Protein AF-A0A1M5TZL7-F1 (afdb_monomer_lite)

pLDDT: mean 79.91, std 14.51, range [43.91, 93.94]

Organism: NCBI:txid1121409

Secondary structure (DSSP, 8-state):
-HHHHHHHHHHHHHHHHHHHHHHHHHHHHHTT---HHHHHHHHHHHHHHHHHHHHHHHHHHHHHHHS--GGGTHHHHHHHHHHHHHHHHHHHHHHHHHHHHHHHHHHHHHHHHHHHHHHHHHHTT-------------

Radius of gyration: 30.01 Å; chains: 1; bounding box: 71×21×102 Å

Structure (mmCIF, N/CA/C/O backbone):
data_AF-A0A1M5TZL7-F1
#
_entry.id   AF-A0A1M5TZL7-F1
#
loop_
_atom_site.group_PDB
_atom_site.id
_atom_site.type_symbol
_atom_site.label_atom_id
_atom_site.label_alt_id
_atom_site.label_comp_id
_atom_site.label_asym_id
_atom_site.label_entity_id
_atom_site.label_seq_id
_atom_site.pdbx_PDB_ins_code
_atom_site.Cartn_x
_atom_site.Cartn_y
_atom_site.Cartn_z
_atom_site.occupancy
_atom_site.B_iso_or_equiv
_atom_site.auth_seq_id
_atom_site.auth_comp_id
_atom_site.auth_asym_id
_atom_site.auth_atom_id
_atom_site.pdbx_PDB_model_num
ATOM 1 N N . MET A 1 1 ? -16.940 1.465 25.942 1.00 58.88 1 MET A N 1
ATOM 2 C CA . MET A 1 1 ? -16.506 0.148 25.428 1.00 58.88 1 MET A CA 1
ATOM 3 C C . MET A 1 1 ? -16.854 0.030 23.947 1.00 58.88 1 MET A C 1
ATOM 5 O O . MET A 1 1 ? -15.975 -0.301 23.166 1.00 58.88 1 MET A O 1
ATOM 9 N N . GLU A 1 2 ? -18.075 0.409 23.554 1.00 67.38 2 GLU A N 1
ATOM 10 C CA . GLU A 1 2 ? -18.527 0.488 22.151 1.00 67.38 2 GLU A CA 1
ATOM 11 C C . GLU A 1 2 ? -17.677 1.448 21.289 1.00 67.38 2 GLU A C 1
ATOM 13 O O . GLU A 1 2 ? -17.259 1.066 20.200 1.00 67.38 2 GLU A O 1
ATOM 18 N N . ASP A 1 3 ? -17.281 2.610 21.832 1.00 75.06 3 ASP A N 1
ATOM 19 C CA . ASP A 1 3 ? -16.399 3.571 21.140 1.00 75.06 3 ASP A CA 1
ATOM 20 C C . ASP A 1 3 ? -15.040 2.973 20.726 1.00 75.06 3 ASP A C 1
ATOM 22 O O . ASP A 1 3 ? -14.584 3.174 19.605 1.00 75.06 3 ASP A O 1
ATOM 26 N N . CYS A 1 4 ? -14.378 2.222 21.618 1.00 78.50 4 CYS A N 1
ATOM 27 C CA . CYS A 1 4 ? -13.065 1.634 21.328 1.00 78.50 4 CYS A CA 1
ATOM 28 C C . CYS A 1 4 ? -13.173 0.551 20.256 1.00 78.50 4 CYS A C 1
ATOM 30 O O . CYS A 1 4 ? -12.338 0.484 19.360 1.00 78.50 4 CYS A O 1
ATOM 32 N N . LYS A 1 5 ? -14.215 -0.282 20.341 1.00 82.69 5 LYS A N 1
ATOM 33 C CA . LYS A 1 5 ? -14.478 -1.332 19.358 1.00 82.69 5 LYS A CA 1
ATOM 34 C C . LYS A 1 5 ? -14.703 -0.733 17.969 1.00 82.69 5 LYS A C 1
ATOM 36 O O . LYS A 1 5 ? -14.053 -1.163 17.023 1.00 82.69 5 LYS A O 1
ATOM 41 N N . HIS A 1 6 ? -15.532 0.306 17.882 1.00 85.56 6 HIS A N 1
ATOM 42 C CA . HIS A 1 6 ? -15.801 1.007 16.630 1.00 85.56 6 HIS A CA 1
ATOM 43 C C . HIS A 1 6 ? -14.530 1.609 16.005 1.00 85.56 6 HIS A C 1
ATOM 45 O O . HIS A 1 6 ? -14.330 1.520 14.797 1.00 85.56 6 HIS A O 1
ATOM 51 N N . LEU A 1 7 ? -13.628 2.170 16.819 1.00 86.19 7 LEU A N 1
ATOM 52 C CA . LEU A 1 7 ? -12.353 2.708 16.329 1.00 86.19 7 LEU A CA 1
ATOM 53 C C . LEU A 1 7 ? -11.404 1.619 15.810 1.00 86.19 7 LEU A C 1
ATOM 55 O O . LEU A 1 7 ? -10.739 1.827 14.795 1.00 86.19 7 LEU A O 1
ATOM 59 N N . VAL A 1 8 ? -11.348 0.453 16.466 1.00 85.69 8 VAL A N 1
ATOM 60 C CA . VAL A 1 8 ? -10.557 -0.678 15.952 1.00 85.69 8 VAL A CA 1
ATOM 61 C C . VAL A 1 8 ? -11.153 -1.200 14.644 1.00 85.69 8 VAL A C 1
ATOM 63 O O . VAL A 1 8 ? -10.407 -1.454 13.703 1.00 85.69 8 VAL A O 1
ATOM 66 N N . GLU A 1 9 ? -12.478 -1.313 14.548 1.00 88.44 9 GLU A N 1
ATOM 67 C CA . GLU A 1 9 ? -13.166 -1.711 13.313 1.00 88.44 9 GLU A CA 1
ATOM 68 C C . GLU A 1 9 ? -12.888 -0.727 12.166 1.00 88.44 9 GLU A C 1
ATOM 70 O O . GLU A 1 9 ? -12.517 -1.161 11.078 1.00 88.44 9 GLU A O 1
ATOM 75 N N . LYS A 1 10 ? -12.942 0.586 12.427 1.00 89.50 10 LYS A N 1
ATOM 76 C CA . LYS A 1 10 ? -12.566 1.632 11.461 1.00 89.50 10 LYS A CA 1
ATOM 77 C C . LYS A 1 10 ? -11.115 1.481 10.989 1.00 89.50 10 LYS A C 1
ATOM 79 O O . LYS A 1 10 ? -10.854 1.520 9.791 1.00 89.50 10 LYS A O 1
ATOM 84 N N . SER A 1 11 ? -10.170 1.265 11.909 1.00 89.12 11 SER A N 1
ATOM 85 C CA . SER A 1 11 ? -8.759 1.023 11.562 1.00 89.12 11 SER A CA 1
ATOM 86 C C . SER A 1 11 ? -8.609 -0.232 10.685 1.00 89.12 11 SER A C 1
ATOM 88 O O . SER A 1 11 ? -7.954 -0.185 9.644 1.00 89.12 11 SER A O 1
ATOM 90 N N . ILE A 1 12 ? -9.290 -1.332 11.030 1.00 90.88 12 ILE A N 1
ATOM 91 C CA . ILE A 1 12 ? -9.319 -2.568 10.229 1.00 90.88 12 ILE A CA 1
ATOM 92 C C . ILE A 1 12 ? -9.862 -2.313 8.818 1.00 90.88 12 ILE A C 1
ATOM 94 O O . ILE A 1 12 ? -9.312 -2.836 7.851 1.00 90.88 12 ILE A O 1
ATOM 98 N N . GLU A 1 13 ? -10.929 -1.529 8.668 1.00 92.50 13 GLU A N 1
ATOM 99 C CA . GLU A 1 13 ? -11.484 -1.186 7.354 1.00 92.50 13 GLU A CA 1
ATOM 100 C C . GLU A 1 13 ? -10.488 -0.406 6.491 1.00 92.50 13 GLU A C 1
ATOM 102 O O . GLU A 1 13 ? -10.314 -0.738 5.315 1.00 92.50 13 GLU A O 1
ATOM 107 N N . CYS A 1 14 ? -9.768 0.557 7.076 1.00 91.44 14 CYS A N 1
ATOM 108 C CA . CYS A 1 14 ? -8.704 1.279 6.380 1.00 91.44 14 CYS A CA 1
ATOM 109 C C . CYS A 1 14 ? -7.580 0.329 5.922 1.00 91.44 14 CYS A C 1
ATOM 111 O O . CYS A 1 14 ? -7.151 0.387 4.767 1.00 91.44 14 CYS A O 1
ATOM 113 N N . TYR A 1 15 ? -7.154 -0.606 6.780 1.00 92.44 15 TYR A N 1
ATOM 114 C CA . TYR A 1 15 ? -6.155 -1.616 6.414 1.00 92.44 15 TYR A CA 1
ATOM 115 C C . TYR A 1 15 ? -6.640 -2.568 5.315 1.00 92.44 15 TYR A C 1
ATOM 117 O O . TYR A 1 15 ? -5.883 -2.855 4.387 1.00 92.44 15 TYR A O 1
ATOM 125 N N . LYS A 1 16 ? -7.903 -3.013 5.353 1.00 93.12 16 LYS A N 1
ATOM 126 C CA . LYS A 1 16 ? -8.504 -3.824 4.278 1.00 93.12 16 LYS A CA 1
ATOM 127 C C . LYS A 1 16 ? -8.500 -3.085 2.943 1.00 93.12 16 LYS A C 1
ATOM 129 O O . LYS A 1 16 ? -8.149 -3.677 1.925 1.00 93.12 16 LYS A O 1
ATOM 134 N N . ALA A 1 17 ? -8.874 -1.806 2.942 1.00 93.81 17 ALA A N 1
ATOM 135 C CA . ALA A 1 17 ? -8.885 -0.987 1.734 1.00 93.81 17 ALA A CA 1
ATOM 136 C C . ALA A 1 17 ? -7.474 -0.824 1.147 1.00 93.81 17 ALA A C 1
ATOM 138 O O . ALA A 1 17 ? -7.289 -0.955 -0.064 1.00 93.81 17 ALA A O 1
ATOM 139 N N . MET A 1 18 ? -6.469 -0.597 2.000 1.00 93.94 18 MET A N 1
ATOM 140 C CA . MET A 1 18 ? -5.071 -0.526 1.572 1.00 93.94 18 MET A CA 1
ATOM 141 C C . MET A 1 18 ? -4.566 -1.861 1.026 1.00 93.94 18 MET A C 1
ATOM 143 O O . MET A 1 18 ? -3.905 -1.871 -0.009 1.00 93.94 18 MET A O 1
ATOM 147 N N . LEU A 1 19 ? -4.899 -2.978 1.678 1.00 93.25 19 LEU A N 1
ATOM 148 C CA . LEU A 1 19 ? -4.479 -4.311 1.247 1.00 93.25 19 LEU A CA 1
ATOM 149 C C . LEU A 1 19 ? -5.053 -4.657 -0.130 1.00 93.25 19 LEU A C 1
ATOM 151 O O . LEU A 1 19 ? -4.310 -5.089 -1.010 1.00 93.25 19 LEU A O 1
ATOM 155 N N . LEU A 1 20 ? -6.350 -4.410 -0.334 1.00 93.81 20 LEU A N 1
ATOM 156 C CA . LEU A 1 20 ? -7.010 -4.639 -1.618 1.00 93.81 20 LEU A CA 1
ATOM 157 C C . LEU A 1 20 ? -6.340 -3.826 -2.734 1.00 93.81 20 LEU A C 1
ATOM 159 O O . LEU A 1 20 ? -5.967 -4.374 -3.769 1.00 93.81 20 LEU A O 1
ATOM 163 N N . HIS A 1 21 ? -6.106 -2.533 -2.497 1.00 93.00 21 HIS A N 1
ATOM 164 C CA . HIS A 1 21 ? -5.468 -1.668 -3.491 1.00 93.00 21 HIS A CA 1
ATOM 165 C C . HIS A 1 21 ? -3.997 -2.047 -3.743 1.00 93.00 21 HIS A C 1
ATOM 167 O O . HIS A 1 21 ? -3.523 -1.978 -4.876 1.00 93.00 21 HIS A O 1
ATOM 173 N N . ALA A 1 22 ? -3.263 -2.488 -2.715 1.00 90.62 22 ALA A N 1
ATOM 174 C CA . ALA A 1 22 ? -1.895 -2.991 -2.861 1.00 90.62 22 ALA A CA 1
ATOM 175 C C . ALA A 1 22 ? -1.844 -4.285 -3.694 1.00 90.62 22 ALA A C 1
ATOM 177 O O . ALA A 1 22 ? -0.946 -4.452 -4.522 1.00 90.62 22 ALA A O 1
ATOM 178 N N . GLN A 1 23 ? -2.824 -5.178 -3.529 1.00 90.38 23 GLN A N 1
ATOM 179 C CA . GLN A 1 23 ? -2.972 -6.382 -4.349 1.00 90.38 23 GLN A CA 1
ATOM 180 C C . GLN A 1 23 ? -3.250 -6.036 -5.814 1.00 90.38 23 GLN A C 1
ATOM 182 O O . GLN A 1 23 ? -2.548 -6.531 -6.697 1.00 90.38 23 GLN A O 1
ATOM 187 N N . GLU A 1 24 ? -4.211 -5.148 -6.073 1.00 89.44 24 GLU A N 1
ATOM 188 C CA . GLU A 1 24 ? -4.533 -4.670 -7.424 1.00 89.44 24 GLU A CA 1
ATOM 189 C C . GLU A 1 24 ? -3.320 -4.027 -8.101 1.00 89.44 24 GLU A C 1
ATOM 191 O O . GLU A 1 24 ? -2.992 -4.346 -9.246 1.00 89.44 24 GLU A O 1
ATOM 196 N N . PHE A 1 25 ? -2.595 -3.170 -7.379 1.00 89.31 25 PHE A N 1
ATOM 197 C CA . PHE A 1 25 ? -1.405 -2.525 -7.917 1.00 89.31 25 PHE A CA 1
ATOM 198 C C . PHE A 1 25 ? -0.278 -3.530 -8.186 1.00 89.31 25 PHE A C 1
ATOM 200 O O . PHE A 1 25 ? 0.381 -3.472 -9.225 1.00 89.31 25 PHE A O 1
ATOM 207 N N . SER A 1 26 ? -0.076 -4.495 -7.287 1.00 86.31 26 SER A N 1
ATOM 208 C CA . SER A 1 26 ? 0.909 -5.563 -7.471 1.00 86.31 26 SER A CA 1
ATOM 209 C C . SER A 1 26 ? 0.613 -6.416 -8.709 1.00 86.31 26 SER A C 1
ATOM 211 O O . SER A 1 26 ? 1.540 -6.768 -9.447 1.00 86.31 26 SER A O 1
ATOM 213 N N . LEU A 1 27 ? -0.663 -6.711 -8.982 1.00 85.88 27 L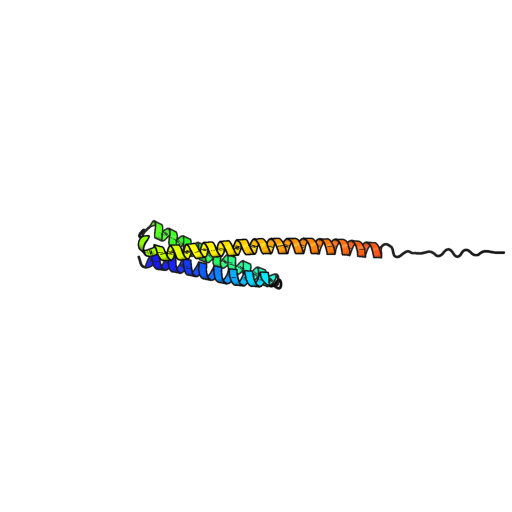EU A N 1
ATOM 214 C CA . LEU A 1 27 ? -1.090 -7.386 -10.211 1.00 85.88 27 LEU A CA 1
ATOM 215 C C . LEU A 1 27 ? -0.799 -6.521 -11.443 1.00 85.88 27 LEU A C 1
ATOM 217 O O . LEU A 1 27 ? -0.141 -6.990 -12.370 1.00 85.88 27 LEU A O 1
ATOM 221 N N . ALA A 1 28 ? -1.160 -5.237 -11.409 1.00 84.38 28 ALA A N 1
ATOM 222 C CA . ALA A 1 28 ? -0.924 -4.322 -12.524 1.00 84.38 28 ALA A CA 1
ATOM 223 C C . ALA A 1 28 ? 0.573 -4.159 -12.870 1.00 84.38 28 ALA A C 1
ATOM 225 O O . ALA A 1 28 ? 0.941 -4.072 -14.043 1.00 84.38 28 ALA A O 1
ATOM 226 N N . ILE A 1 29 ? 1.457 -4.171 -11.864 1.00 82.81 29 ILE A N 1
ATOM 227 C CA . ILE A 1 29 ? 2.916 -4.186 -12.067 1.00 82.81 29 ILE A CA 1
ATOM 228 C C . ILE A 1 29 ? 3.382 -5.534 -12.644 1.00 82.81 29 ILE A C 1
ATOM 230 O O . ILE A 1 29 ? 4.266 -5.564 -13.504 1.00 82.81 29 ILE A O 1
ATOM 234 N N . SER A 1 30 ? 2.807 -6.650 -12.184 1.00 78.38 30 SER A N 1
ATOM 235 C CA . SER A 1 30 ? 3.193 -8.007 -12.613 1.00 78.38 30 SER A CA 1
ATOM 236 C C . SER A 1 30 ? 2.966 -8.238 -14.098 1.00 78.38 30 SER A C 1
ATOM 238 O O . SER A 1 30 ? 3.799 -8.870 -14.748 1.00 78.38 30 SER A O 1
ATOM 240 N N . ASP A 1 31 ? 1.885 -7.677 -14.634 1.00 76.88 31 ASP A N 1
ATOM 241 C CA . ASP A 1 31 ? 1.521 -7.823 -16.042 1.00 76.88 31 ASP A CA 1
ATOM 242 C C . ASP A 1 31 ? 2.430 -7.002 -16.980 1.00 76.88 31 ASP A C 1
ATOM 244 O O . ASP A 1 31 ? 2.322 -7.108 -18.199 1.00 76.88 31 ASP A O 1
ATOM 248 N N . ARG A 1 32 ? 3.389 -6.227 -16.433 1.00 65.00 32 ARG A N 1
ATOM 249 C CA . ARG A 1 32 ? 4.391 -5.409 -17.157 1.00 65.00 32 ARG A CA 1
ATOM 250 C C . ARG A 1 32 ? 3.802 -4.404 -18.155 1.00 65.00 32 ARG A C 1
ATOM 252 O O . ARG A 1 32 ? 4.528 -3.864 -18.986 1.00 65.00 32 ARG A O 1
ATOM 259 N N . THR A 1 33 ? 2.508 -4.130 -18.062 1.00 66.31 33 THR A N 1
ATOM 260 C CA . THR A 1 33 ? 1.761 -3.262 -18.984 1.00 66.31 33 THR A CA 1
ATOM 261 C C . THR A 1 33 ? 1.248 -1.990 -18.328 1.00 66.31 33 THR A C 1
ATOM 263 O O . THR A 1 33 ? 0.511 -1.239 -18.963 1.00 66.31 33 THR A O 1
ATOM 266 N N . ILE A 1 34 ? 1.614 -1.723 -17.072 1.00 77.50 34 ILE A N 1
ATOM 267 C CA . ILE A 1 34 ? 1.170 -0.501 -16.409 1.00 77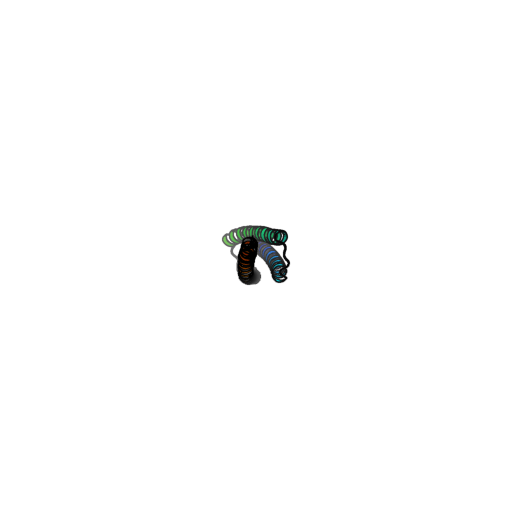.50 34 ILE A CA 1
ATOM 268 C C . ILE A 1 34 ? 1.814 0.730 -17.057 1.00 77.50 34 ILE A C 1
ATOM 270 O O . ILE A 1 34 ? 3.037 0.871 -17.115 1.00 77.50 34 ILE A O 1
ATOM 274 N N . ALA A 1 35 ? 0.970 1.627 -17.564 1.00 83.25 35 ALA A N 1
ATOM 275 C CA . ALA A 1 35 ? 1.403 2.926 -18.052 1.00 83.25 35 ALA A CA 1
ATOM 276 C C . ALA A 1 35 ? 1.908 3.786 -16.883 1.00 83.25 35 ALA A C 1
ATOM 278 O O . ALA A 1 35 ? 1.426 3.666 -15.755 1.00 83.25 35 ALA A O 1
ATOM 279 N N . ALA A 1 36 ? 2.853 4.692 -17.150 1.00 80.56 36 ALA A N 1
ATOM 280 C CA . ALA A 1 36 ? 3.424 5.566 -16.121 1.00 80.56 36 ALA A CA 1
ATOM 281 C C . ALA A 1 36 ? 2.349 6.384 -15.376 1.00 80.56 36 ALA A C 1
ATOM 283 O O . ALA A 1 36 ? 2.410 6.515 -14.155 1.00 80.56 36 ALA A O 1
ATOM 284 N N . ASP A 1 37 ? 1.333 6.869 -16.092 1.00 84.75 37 ASP A N 1
ATOM 285 C CA . ASP A 1 37 ? 0.228 7.628 -15.498 1.00 84.75 37 ASP A CA 1
ATOM 286 C C . ASP A 1 37 ? -0.615 6.774 -14.544 1.00 84.75 37 ASP A C 1
ATOM 288 O O . ASP A 1 37 ? -1.021 7.241 -13.480 1.00 84.75 37 ASP A O 1
ATOM 292 N N . ASP A 1 38 ? -0.857 5.509 -14.887 1.00 86.19 38 ASP A N 1
ATOM 293 C CA . ASP A 1 38 ? -1.623 4.599 -14.036 1.00 86.19 38 ASP A CA 1
ATOM 294 C C . ASP A 1 38 ? -0.809 4.164 -12.814 1.00 86.19 38 ASP A C 1
ATOM 296 O O . ASP A 1 38 ? -1.349 4.088 -11.710 1.00 86.19 38 ASP A O 1
ATOM 300 N N . PHE A 1 39 ? 0.510 4.001 -12.960 1.00 87.25 39 PHE A N 1
ATOM 301 C CA . PHE A 1 39 ? 1.415 3.797 -11.828 1.00 87.25 39 PHE A CA 1
ATOM 302 C C . PHE A 1 39 ? 1.332 4.954 -10.821 1.00 87.25 39 PHE A C 1
ATOM 304 O O . PHE A 1 39 ? 1.214 4.723 -9.615 1.00 87.25 39 PHE A O 1
ATOM 311 N N . LEU A 1 40 ? 1.351 6.201 -11.305 1.00 88.31 40 LEU A N 1
ATOM 312 C CA . LEU A 1 40 ? 1.233 7.386 -10.452 1.00 88.31 40 LEU A CA 1
ATOM 313 C C . LEU A 1 40 ? -0.116 7.434 -9.728 1.00 88.31 40 LEU A C 1
ATOM 315 O O . LEU A 1 40 ? -0.137 7.658 -8.519 1.00 88.31 40 LEU A O 1
ATOM 319 N N . LYS A 1 41 ? -1.223 7.132 -10.420 1.00 90.88 41 LYS A N 1
ATOM 320 C CA . LYS A 1 41 ? -2.553 7.049 -9.791 1.00 90.88 41 LYS A CA 1
ATOM 321 C C . LYS A 1 41 ? -2.593 6.014 -8.669 1.00 90.88 41 LYS A C 1
ATOM 323 O O . LYS A 1 41 ? -3.102 6.310 -7.588 1.00 90.88 41 LYS A O 1
ATOM 328 N N . HIS A 1 42 ? -2.051 4.816 -8.901 1.00 90.25 42 HIS A N 1
ATOM 329 C CA . HIS A 1 42 ? -2.001 3.784 -7.866 1.00 90.25 42 HIS A CA 1
ATOM 330 C C . HIS A 1 42 ? -1.164 4.228 -6.663 1.00 90.25 42 HIS A C 1
ATOM 332 O O . HIS A 1 42 ? -1.595 4.026 -5.526 1.00 90.25 42 HIS A O 1
ATOM 338 N N . ASN A 1 43 ? -0.017 4.866 -6.903 1.00 89.50 43 ASN A N 1
ATOM 339 C CA . ASN A 1 43 ? 0.857 5.378 -5.853 1.00 89.50 43 ASN A CA 1
ATOM 340 C C . ASN A 1 43 ? 0.194 6.493 -5.027 1.00 89.50 43 ASN A C 1
ATOM 342 O O . ASN A 1 43 ? 0.256 6.485 -3.800 1.00 89.50 43 ASN A O 1
ATOM 346 N N . ASP A 1 44 ? -0.480 7.441 -5.675 1.00 92.00 44 ASP A N 1
ATOM 347 C CA . ASP A 1 44 ? -1.160 8.527 -4.967 1.00 92.00 44 ASP A CA 1
ATOM 348 C C . ASP A 1 44 ? -2.368 8.020 -4.171 1.00 92.00 44 ASP A C 1
ATOM 350 O O . ASP A 1 44 ? -2.607 8.481 -3.052 1.00 92.00 44 ASP A O 1
ATOM 354 N N . ARG A 1 45 ? -3.077 7.000 -4.676 1.00 93.50 45 ARG A N 1
ATOM 355 C CA . ARG A 1 45 ? -4.130 6.333 -3.902 1.00 9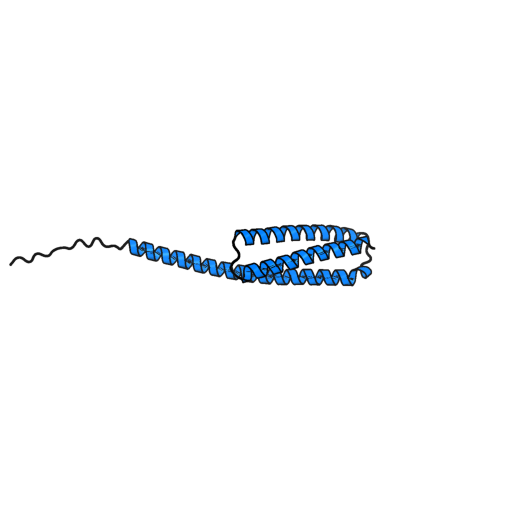3.50 45 ARG A CA 1
ATOM 356 C C . ARG A 1 45 ? -3.575 5.602 -2.676 1.00 93.50 45 ARG A C 1
ATOM 358 O O . ARG A 1 45 ? -4.193 5.691 -1.618 1.00 93.50 45 ARG A O 1
ATOM 365 N N . LEU A 1 46 ? -2.414 4.946 -2.780 1.00 92.19 46 LEU A N 1
ATOM 366 C CA . LEU A 1 46 ? -1.746 4.339 -1.620 1.00 92.19 46 LEU A CA 1
ATOM 367 C C . LEU A 1 46 ? -1.385 5.378 -0.553 1.00 92.19 46 LEU A C 1
ATOM 369 O O . LEU A 1 46 ? -1.646 5.141 0.622 1.00 92.19 46 LEU A O 1
ATOM 373 N N . LYS A 1 47 ? -0.851 6.542 -0.947 1.00 92.56 47 LYS A N 1
ATOM 374 C CA . LYS A 1 47 ? -0.549 7.634 -0.002 1.00 92.56 47 LYS A CA 1
ATOM 375 C C . LYS A 1 47 ? -1.800 8.137 0.717 1.00 92.56 47 LYS A C 1
ATOM 377 O O . LYS A 1 47 ? -1.762 8.353 1.923 1.00 92.56 47 LYS A O 1
ATOM 382 N N . ALA A 1 48 ? -2.905 8.306 -0.011 1.00 93.38 48 ALA A N 1
ATOM 383 C CA . ALA A 1 48 ? -4.170 8.728 0.586 1.00 93.38 48 ALA A CA 1
ATOM 384 C C . ALA A 1 48 ? -4.678 7.703 1.618 1.00 93.38 48 ALA A C 1
ATOM 386 O O . ALA A 1 48 ? -5.022 8.077 2.734 1.00 93.38 48 ALA A O 1
ATOM 387 N N . LEU A 1 49 ? -4.648 6.409 1.277 1.00 92.75 49 LEU A N 1
ATOM 388 C CA . LEU A 1 49 ? -5.044 5.328 2.189 1.00 92.75 49 LEU A CA 1
ATOM 389 C C . LEU A 1 49 ? -4.134 5.242 3.420 1.00 92.75 49 LEU A C 1
ATOM 391 O O . LEU A 1 49 ? -4.619 5.031 4.528 1.00 92.75 49 LEU A O 1
ATOM 395 N N . GLN A 1 50 ? -2.829 5.461 3.252 1.00 92.69 50 GLN A N 1
ATOM 396 C CA . GLN A 1 50 ? -1.899 5.535 4.375 1.00 92.69 50 GLN A CA 1
ATOM 397 C C . GLN A 1 50 ? -2.269 6.679 5.332 1.00 92.69 50 GLN A C 1
ATOM 399 O O . GLN A 1 50 ? -2.294 6.480 6.543 1.00 92.69 50 GLN A O 1
ATOM 404 N N . GLN A 1 51 ? -2.620 7.852 4.804 1.00 93.12 51 GLN A N 1
ATOM 405 C CA . GLN A 1 51 ? -3.039 8.987 5.626 1.00 93.12 51 GLN A CA 1
ATOM 406 C C . GLN A 1 51 ? -4.365 8.719 6.370 1.00 93.12 51 GLN A C 1
ATOM 408 O O . GLN A 1 51 ? -4.534 9.137 7.520 1.00 93.12 51 GLN A O 1
ATOM 413 N N . GLU A 1 52 ? -5.301 7.999 5.740 1.00 92.56 52 GLU A N 1
ATOM 414 C CA . GLU A 1 52 ? -6.539 7.536 6.384 1.00 92.56 52 GLU A CA 1
ATOM 415 C C . GLU A 1 52 ? -6.234 6.590 7.564 1.00 92.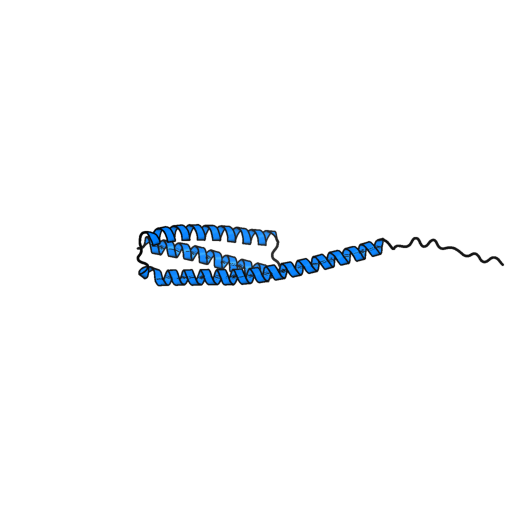56 5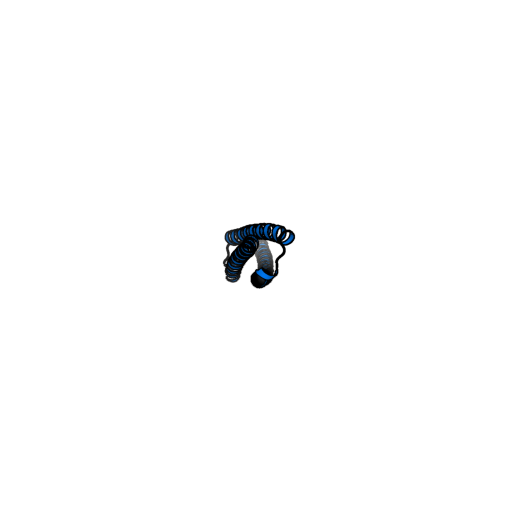2 GLU A C 1
ATOM 417 O O . GLU A 1 52 ? -6.778 6.780 8.656 1.00 92.56 52 GLU A O 1
ATOM 422 N N . ILE A 1 53 ? -5.314 5.633 7.380 1.00 91.25 53 ILE A N 1
ATOM 423 C CA . ILE A 1 53 ? -4.848 4.717 8.437 1.00 91.25 53 ILE A CA 1
ATOM 424 C C . ILE A 1 53 ? -4.191 5.489 9.582 1.00 91.25 53 ILE A C 1
ATOM 426 O O . ILE A 1 53 ? -4.552 5.284 10.737 1.00 91.25 53 ILE A O 1
ATOM 430 N N . GLU A 1 54 ? -3.264 6.401 9.278 1.00 92.25 54 GLU A N 1
ATOM 431 C CA . GLU A 1 54 ? -2.562 7.206 10.287 1.00 92.25 54 GLU A CA 1
ATOM 432 C C . GLU A 1 54 ? -3.545 8.005 11.154 1.00 92.25 54 GLU A C 1
ATOM 434 O O . GLU A 1 54 ? -3.391 8.083 12.375 1.00 92.25 54 GLU A O 1
ATOM 439 N N . THR A 1 55 ? -4.597 8.547 10.537 1.00 91.44 55 THR A N 1
ATOM 440 C CA . THR A 1 55 ? -5.654 9.274 11.250 1.00 91.44 55 THR A CA 1
ATOM 441 C C . THR A 1 55 ? -6.464 8.339 12.153 1.00 91.44 55 THR A C 1
ATOM 443 O O . THR A 1 55 ? -6.658 8.638 13.333 1.00 91.44 55 THR A O 1
ATOM 446 N N . ALA A 1 56 ? -6.911 7.191 11.630 1.00 88.75 56 ALA A N 1
ATOM 447 C CA . ALA A 1 56 ? -7.685 6.213 12.397 1.00 88.75 56 ALA A CA 1
ATOM 448 C C . ALA A 1 56 ? -6.884 5.635 13.577 1.00 88.75 56 ALA A C 1
ATOM 450 O O . ALA A 1 56 ? -7.410 5.473 14.680 1.00 88.75 56 ALA A O 1
ATOM 451 N N . ASP A 1 57 ? -5.594 5.378 13.373 1.00 88.06 57 ASP A N 1
ATOM 452 C CA . ASP A 1 57 ? -4.699 4.876 14.408 1.00 88.06 57 ASP A CA 1
ATOM 453 C C . ASP A 1 57 ? -4.414 5.923 15.484 1.00 88.06 57 ASP A C 1
ATOM 455 O O . ASP A 1 57 ? -4.385 5.589 16.669 1.00 88.06 57 ASP A O 1
ATOM 459 N N . ALA A 1 58 ? -4.252 7.195 15.115 1.00 89.06 58 ALA A N 1
ATOM 460 C CA . ALA A 1 58 ? -4.079 8.269 16.089 1.00 89.06 58 ALA A CA 1
ATOM 461 C C . ALA A 1 58 ? -5.312 8.412 17.005 1.00 89.06 58 ALA A C 1
ATOM 463 O O . ALA A 1 58 ? -5.174 8.542 18.229 1.00 89.06 58 ALA A O 1
ATOM 464 N N . GLU A 1 59 ? -6.519 8.333 16.434 1.00 87.38 59 GLU A N 1
ATOM 465 C CA . GLU A 1 59 ? -7.788 8.339 17.179 1.00 87.38 59 GLU A CA 1
ATOM 466 C C . GLU A 1 59 ? -7.896 7.131 18.124 1.00 87.38 59 GLU A C 1
ATOM 468 O O . GLU A 1 59 ? -8.245 7.271 19.305 1.00 87.38 59 GLU A O 1
ATOM 473 N N . LEU A 1 60 ? -7.546 5.943 17.623 1.00 85.12 60 LEU A N 1
ATOM 474 C CA . LEU A 1 60 ? -7.556 4.705 18.394 1.00 85.12 60 LEU A CA 1
ATOM 475 C C . LEU A 1 60 ? -6.570 4.762 19.567 1.00 85.12 60 LEU A C 1
ATOM 477 O O . LEU A 1 60 ? -6.958 4.493 20.704 1.00 85.12 60 LEU A O 1
ATOM 481 N N . MET A 1 61 ? -5.320 5.156 19.321 1.00 84.50 61 MET A N 1
ATOM 482 C CA . MET A 1 61 ? -4.277 5.231 20.350 1.00 84.50 61 MET A CA 1
ATOM 483 C C . MET A 1 61 ? -4.631 6.244 21.441 1.00 84.50 61 MET A C 1
ATOM 485 O O . MET A 1 61 ? -4.477 5.960 22.631 1.00 84.50 61 MET A O 1
ATOM 489 N N . THR A 1 62 ? -5.189 7.396 21.059 1.00 84.69 62 THR A N 1
ATOM 490 C CA . THR A 1 62 ? -5.692 8.393 22.016 1.00 84.69 62 THR A CA 1
ATOM 491 C C . THR A 1 62 ? -6.794 7.808 22.900 1.00 84.69 62 THR A C 1
ATOM 493 O O . THR A 1 62 ? -6.839 8.070 24.101 1.00 84.69 62 THR A O 1
ATOM 496 N N . THR A 1 63 ? -7.675 6.980 22.340 1.00 80.12 63 THR A N 1
ATOM 497 C CA . THR A 1 63 ? -8.783 6.376 23.090 1.00 80.12 63 THR A CA 1
ATOM 498 C C . THR A 1 63 ? -8.315 5.231 23.993 1.00 80.12 63 THR A C 1
ATOM 500 O O . THR A 1 63 ? -8.737 5.158 25.150 1.00 80.12 63 THR A O 1
ATOM 503 N N . LEU A 1 64 ? -7.399 4.382 23.518 1.00 79.75 64 LEU A N 1
ATOM 504 C CA . LEU A 1 64 ? -6.806 3.290 24.300 1.00 79.75 64 LEU A CA 1
ATOM 505 C C . LEU A 1 64 ? -6.042 3.804 25.524 1.00 79.75 64 LEU A C 1
ATOM 507 O O . LEU A 1 64 ? -6.210 3.260 26.614 1.00 79.75 64 LEU A O 1
ATOM 511 N N . ASN A 1 65 ? -5.291 4.898 25.373 1.00 77.19 65 ASN A N 1
ATOM 512 C CA . ASN A 1 65 ? -4.572 5.535 26.479 1.00 77.19 65 ASN A CA 1
ATOM 513 C C . ASN A 1 65 ? -5.505 6.078 27.579 1.00 77.19 65 ASN A C 1
ATOM 515 O O . ASN A 1 65 ? -5.074 6.241 28.718 1.00 77.19 65 ASN A O 1
ATOM 519 N N . ASN A 1 66 ? -6.777 6.342 27.256 1.00 72.19 66 ASN A N 1
ATOM 520 C CA . ASN A 1 66 ? -7.737 6.988 28.155 1.00 72.19 66 ASN A CA 1
ATOM 521 C C . ASN A 1 66 ? -8.804 6.041 28.743 1.00 72.19 66 ASN A C 1
ATOM 523 O O . ASN A 1 66 ? -9.425 6.388 29.746 1.00 72.19 66 ASN A O 1
ATOM 527 N N . LYS A 1 67 ? -9.075 4.878 28.128 1.00 66.25 67 LYS A N 1
ATOM 528 C CA . LYS A 1 67 ? -10.219 4.001 28.476 1.00 66.25 67 LYS A CA 1
ATOM 529 C C . LYS A 1 67 ? -9.872 2.501 28.436 1.00 66.25 67 LYS A C 1
ATOM 531 O O . LYS A 1 67 ? -10.633 1.706 27.888 1.00 66.25 67 LYS A O 1
ATOM 536 N N . ALA A 1 68 ? -8.717 2.123 28.981 1.00 59.44 68 ALA A N 1
ATOM 537 C CA . ALA A 1 68 ? -8.143 0.782 28.865 1.00 59.44 68 ALA A CA 1
ATOM 538 C C . ALA A 1 68 ? -9.041 -0.344 29.423 1.00 59.44 68 ALA A C 1
ATOM 540 O O . ALA A 1 68 ? -9.038 -0.626 30.618 1.00 59.44 68 ALA A O 1
ATOM 541 N N . ASP A 1 69 ? -9.743 -1.036 28.526 1.00 64.25 69 ASP A N 1
ATOM 542 C CA . ASP A 1 69 ? -10.164 -2.424 28.718 1.00 64.25 69 ASP A CA 1
ATOM 543 C C . ASP A 1 69 ? -9.876 -3.202 27.423 1.00 64.25 69 ASP A C 1
ATOM 545 O O . ASP A 1 69 ? -10.684 -3.266 26.495 1.00 64.25 69 ASP A O 1
ATOM 549 N N . LEU A 1 70 ? -8.634 -3.684 27.320 1.00 65.75 70 LEU A N 1
ATOM 550 C CA . LEU A 1 70 ? -8.056 -4.310 26.122 1.00 65.75 70 LEU A CA 1
ATOM 551 C C . LEU A 1 70 ? -8.614 -5.716 25.859 1.00 65.75 70 LEU A C 1
ATOM 553 O O . LEU A 1 70 ? -8.615 -6.167 24.717 1.00 65.75 70 LEU A O 1
ATOM 557 N N . PHE A 1 71 ? -9.138 -6.384 26.890 1.00 61.59 71 PHE A N 1
ATOM 558 C CA . PHE A 1 71 ? -9.641 -7.758 26.794 1.00 61.59 71 PHE A CA 1
ATOM 559 C C . PHE A 1 71 ? -10.846 -7.892 25.853 1.00 61.59 71 PHE A C 1
ATOM 561 O O . PHE A 1 71 ? -11.035 -8.939 25.241 1.00 61.59 71 PHE A O 1
ATOM 568 N N . ALA A 1 72 ? -11.636 -6.828 25.677 1.00 67.56 72 ALA A N 1
ATOM 569 C CA . ALA A 1 72 ? -12.762 -6.812 24.742 1.00 67.56 72 ALA A CA 1
ATOM 570 C C . ALA A 1 72 ? -12.349 -6.624 23.265 1.00 67.56 72 ALA A C 1
ATOM 572 O O . ALA A 1 72 ? -13.201 -6.723 22.381 1.00 67.56 72 ALA A O 1
ATOM 573 N N . LEU A 1 73 ? -11.072 -6.332 22.987 1.00 72.25 73 LEU A N 1
ATOM 574 C CA . LEU A 1 73 ? -10.557 -6.002 21.651 1.00 72.25 73 LEU A CA 1
ATOM 575 C C . LEU A 1 73 ? -9.600 -7.059 21.087 1.00 72.25 73 LEU A C 1
ATOM 577 O O . LEU A 1 73 ? -9.184 -6.921 19.941 1.00 72.25 73 LEU A O 1
ATOM 581 N N . ASP A 1 74 ? -9.271 -8.100 21.854 1.00 74.94 74 ASP A N 1
ATOM 582 C CA . ASP A 1 74 ? -8.163 -9.023 21.570 1.00 74.94 74 ASP A CA 1
ATOM 583 C C . ASP A 1 74 ? -8.217 -9.607 20.143 1.00 74.94 74 ASP A C 1
ATOM 585 O O . ASP A 1 74 ? -7.312 -9.390 19.339 1.00 74.94 74 ASP A O 1
ATOM 589 N N . GLY A 1 75 ? -9.356 -10.188 19.743 1.00 82.94 75 GLY A N 1
ATOM 590 C CA . GLY A 1 75 ? -9.523 -10.738 18.388 1.00 82.94 75 GLY A CA 1
ATOM 591 C C . GLY A 1 75 ? -9.515 -9.693 17.259 1.00 82.94 75 GLY A C 1
ATOM 592 O O . GLY A 1 75 ? -9.138 -9.999 16.128 1.00 82.94 75 GLY A O 1
ATOM 593 N N . LEU A 1 76 ? -9.902 -8.444 17.538 1.00 84.44 76 LEU A N 1
ATOM 594 C CA . LEU A 1 76 ? -9.835 -7.362 16.550 1.00 84.44 76 LEU A CA 1
ATOM 595 C C . LEU A 1 76 ? -8.399 -6.843 16.394 1.00 84.44 76 LEU A C 1
ATOM 597 O O . LEU A 1 76 ? -7.961 -6.550 15.282 1.00 84.44 76 LEU A O 1
ATOM 601 N N . LEU A 1 77 ? -7.646 -6.768 17.491 1.00 85.00 77 LEU A N 1
ATOM 602 C CA . LEU A 1 77 ? -6.236 -6.384 17.467 1.00 85.00 77 LEU A CA 1
ATOM 603 C C . LEU A 1 77 ? -5.382 -7.439 16.755 1.00 85.00 77 LEU A C 1
ATOM 605 O O . LEU A 1 77 ? -4.514 -7.069 15.963 1.00 85.00 77 LEU A O 1
ATOM 609 N N . GLU A 1 78 ? -5.666 -8.729 16.957 1.00 87.88 78 GLU A N 1
ATOM 610 C CA . GLU A 1 78 ? -5.043 -9.815 16.191 1.00 87.88 78 GLU A CA 1
ATOM 611 C C . GLU A 1 78 ? -5.333 -9.694 14.690 1.00 87.88 78 GLU A C 1
ATOM 613 O O . GLU A 1 78 ? -4.407 -9.737 13.878 1.00 87.88 78 GLU A O 1
ATOM 618 N N . MET A 1 79 ? -6.598 -9.468 14.310 1.00 87.56 79 MET A N 1
ATOM 619 C CA . MET A 1 79 ? -6.979 -9.271 12.907 1.00 87.56 79 MET A CA 1
ATOM 620 C C . MET A 1 79 ? -6.242 -8.082 12.282 1.00 87.56 79 MET A C 1
ATOM 622 O O . MET A 1 79 ? -5.683 -8.201 11.191 1.00 87.56 79 MET A O 1
ATOM 626 N N . ARG A 1 80 ? -6.192 -6.948 12.989 1.00 87.38 80 ARG A N 1
ATOM 627 C CA . ARG A 1 80 ? -5.449 -5.757 12.559 1.00 87.38 80 ARG A CA 1
ATOM 628 C C . ARG A 1 80 ? -3.957 -6.060 12.382 1.00 87.38 80 ARG A C 1
ATOM 630 O O . ARG A 1 80 ? -3.370 -5.666 11.380 1.00 87.38 80 ARG A O 1
ATOM 637 N N . SER A 1 81 ? -3.353 -6.784 13.325 1.00 88.81 81 SER A N 1
ATOM 638 C CA . SER A 1 81 ? -1.942 -7.188 13.269 1.00 88.81 81 SER A CA 1
ATOM 639 C C . SER A 1 81 ? -1.638 -8.077 12.056 1.00 88.81 81 SER A C 1
ATOM 641 O O . SER A 1 81 ? -0.654 -7.841 11.354 1.00 88.81 81 SER A O 1
ATOM 643 N N . SER A 1 82 ? -2.518 -9.039 11.745 1.00 92.25 82 SER A N 1
ATOM 644 C CA . SER A 1 82 ? -2.400 -9.870 10.536 1.00 92.25 82 SER A CA 1
ATOM 645 C C . SER A 1 82 ? -2.396 -9.022 9.264 1.00 92.25 82 SER A C 1
ATOM 647 O O . SER A 1 82 ? -1.518 -9.185 8.423 1.00 92.25 82 SER A O 1
ATOM 649 N N . MET A 1 83 ? -3.316 -8.060 9.150 1.00 90.12 83 MET A N 1
ATOM 650 C CA . MET A 1 83 ? -3.415 -7.199 7.965 1.00 90.12 83 MET A CA 1
ATOM 651 C C . MET A 1 83 ? -2.195 -6.297 7.781 1.00 90.12 83 MET A C 1
ATOM 653 O O . MET A 1 83 ? -1.742 -6.104 6.656 1.00 90.12 83 MET A O 1
ATOM 657 N N . ILE A 1 84 ? -1.635 -5.768 8.873 1.00 90.75 84 ILE A N 1
ATOM 658 C CA . ILE A 1 84 ? -0.387 -4.993 8.824 1.00 90.75 84 ILE A CA 1
ATOM 659 C C . ILE A 1 84 ? 0.748 -5.855 8.274 1.00 90.75 84 ILE A C 1
ATOM 661 O O . ILE A 1 84 ? 1.505 -5.405 7.414 1.00 90.75 84 ILE A O 1
ATOM 665 N N . LYS A 1 85 ? 0.851 -7.099 8.746 1.00 92.88 85 LYS A N 1
ATOM 666 C CA . LYS A 1 85 ? 1.870 -8.033 8.273 1.00 92.88 85 LYS A CA 1
ATOM 667 C C . LYS A 1 85 ? 1.689 -8.369 6.792 1.00 92.88 85 LYS A C 1
ATOM 669 O O . LYS A 1 85 ? 2.654 -8.311 6.042 1.00 92.88 85 LYS A O 1
ATOM 674 N N . GLU A 1 86 ? 0.462 -8.644 6.355 1.00 92.00 86 GLU A N 1
ATOM 675 C CA . GLU A 1 86 ? 0.160 -8.907 4.942 1.00 92.00 86 GLU A CA 1
ATOM 676 C C . GLU A 1 86 ? 0.489 -7.706 4.042 1.00 92.00 86 GLU A C 1
ATOM 678 O O . GLU A 1 86 ? 1.041 -7.874 2.954 1.00 92.00 86 GLU A O 1
ATOM 683 N N . LEU A 1 87 ? 0.208 -6.481 4.497 1.00 90.38 87 LEU A N 1
ATOM 684 C CA . LEU A 1 87 ? 0.599 -5.256 3.795 1.00 90.38 87 LEU A CA 1
ATOM 685 C C . LEU A 1 87 ? 2.114 -5.105 3.689 1.00 90.38 87 LEU A C 1
ATOM 687 O O . LEU A 1 87 ? 2.618 -4.704 2.639 1.00 90.38 87 LEU A O 1
ATOM 691 N N . GLN A 1 88 ? 2.836 -5.429 4.760 1.00 90.38 88 GLN A N 1
ATOM 692 C CA . GLN A 1 88 ? 4.291 -5.403 4.765 1.00 90.38 88 GLN A CA 1
ATOM 693 C C . GLN A 1 88 ? 4.865 -6.419 3.768 1.00 90.38 88 GLN A C 1
ATOM 695 O O . GLN A 1 88 ? 5.687 -6.044 2.933 1.00 90.38 88 GLN A O 1
ATOM 700 N N . ASP A 1 89 ? 4.363 -7.656 3.777 1.00 90.12 89 ASP A N 1
ATOM 701 C CA . ASP A 1 89 ? 4.773 -8.705 2.836 1.00 90.12 89 ASP A CA 1
ATOM 702 C C . ASP A 1 89 ? 4.496 -8.290 1.374 1.00 90.12 89 ASP A C 1
ATOM 704 O O . ASP A 1 89 ? 5.328 -8.491 0.478 1.00 90.12 89 ASP A O 1
ATOM 708 N N . HIS A 1 90 ? 3.347 -7.653 1.115 1.00 87.62 90 HIS A N 1
ATOM 709 C CA . HIS A 1 90 ? 3.018 -7.100 -0.200 1.00 87.62 90 HIS A CA 1
ATOM 710 C C . HIS A 1 90 ? 3.975 -5.984 -0.627 1.00 87.62 90 HIS A C 1
ATOM 712 O O . HIS A 1 90 ? 4.422 -5.971 -1.779 1.00 87.62 90 HIS A O 1
ATOM 718 N N . ASN A 1 91 ? 4.304 -5.069 0.284 1.00 88.44 91 ASN A N 1
ATOM 719 C CA . ASN A 1 91 ? 5.218 -3.967 0.013 1.00 88.44 91 ASN A CA 1
ATOM 720 C C . ASN A 1 91 ? 6.628 -4.478 -0.319 1.00 88.44 91 ASN A C 1
ATOM 722 O O . ASN A 1 91 ? 7.205 -4.084 -1.333 1.00 88.44 91 ASN A O 1
ATOM 726 N N . ASP A 1 92 ? 7.146 -5.425 0.465 1.00 88.88 92 ASP A N 1
ATOM 727 C CA . ASP A 1 92 ? 8.458 -6.036 0.231 1.00 88.88 92 ASP A CA 1
ATOM 728 C C . ASP A 1 92 ? 8.513 -6.735 -1.138 1.00 88.88 92 ASP A C 1
ATOM 730 O O . ASP A 1 92 ? 9.472 -6.575 -1.904 1.00 88.88 92 ASP A O 1
ATOM 734 N N . SER A 1 93 ? 7.441 -7.446 -1.505 1.00 88.69 93 SER A N 1
ATOM 735 C CA . SER A 1 93 ? 7.308 -8.077 -2.823 1.00 88.69 93 SER A CA 1
ATOM 736 C C . SER A 1 93 ? 7.309 -7.056 -3.968 1.00 88.69 93 SER A C 1
ATOM 738 O O . SER A 1 93 ? 8.003 -7.236 -4.976 1.00 88.69 93 SER A O 1
ATOM 740 N N . MET A 1 94 ? 6.561 -5.960 -3.823 1.00 86.12 94 MET A N 1
ATOM 741 C CA . MET A 1 94 ? 6.498 -4.895 -4.825 1.00 86.12 94 MET A CA 1
ATOM 742 C C . MET A 1 94 ? 7.843 -4.180 -4.989 1.00 86.12 94 MET A C 1
ATOM 744 O O . MET A 1 94 ? 8.279 -3.964 -6.120 1.00 86.12 94 MET A O 1
ATOM 748 N N . LEU A 1 95 ? 8.538 -3.869 -3.893 1.00 88.38 95 LEU A N 1
ATOM 749 C CA . LEU A 1 95 ? 9.857 -3.229 -3.921 1.00 88.38 95 LEU A CA 1
ATOM 750 C C . LEU A 1 95 ? 10.898 -4.084 -4.652 1.00 88.38 95 LEU A C 1
ATOM 752 O O . LEU A 1 95 ? 11.664 -3.569 -5.475 1.00 88.38 95 LEU A O 1
ATOM 756 N N . ALA A 1 96 ? 10.897 -5.398 -4.417 1.00 87.81 96 ALA A N 1
ATOM 757 C CA . ALA A 1 96 ? 11.770 -6.328 -5.130 1.00 87.81 96 ALA A CA 1
ATOM 758 C C . ALA A 1 96 ? 11.484 -6.340 -6.646 1.00 87.81 96 ALA A C 1
ATOM 760 O O . ALA A 1 96 ? 12.406 -6.333 -7.473 1.00 87.81 96 ALA A O 1
ATOM 761 N N . ARG A 1 97 ? 10.201 -6.309 -7.031 1.00 85.25 97 ARG A N 1
ATOM 762 C CA . ARG A 1 97 ? 9.779 -6.267 -8.442 1.00 85.25 97 ARG A CA 1
ATOM 763 C C . ARG A 1 97 ? 10.166 -4.959 -9.121 1.00 85.25 97 ARG A C 1
ATOM 765 O O . ARG A 1 97 ? 10.742 -5.000 -10.207 1.00 85.25 97 ARG A O 1
ATOM 772 N N . LEU A 1 98 ? 9.918 -3.822 -8.475 1.00 84.38 98 LEU A N 1
ATOM 773 C CA . LEU A 1 98 ? 10.297 -2.506 -8.994 1.00 84.38 98 LEU A CA 1
ATOM 774 C C . LEU A 1 98 ? 11.808 -2.397 -9.189 1.00 84.38 98 LEU A C 1
ATOM 776 O O . LEU A 1 98 ? 12.254 -1.945 -10.240 1.00 84.38 98 LEU A O 1
ATOM 780 N N . SER A 1 99 ? 12.593 -2.904 -8.237 1.00 85.19 99 SER A N 1
ATOM 781 C CA . SER A 1 99 ? 14.055 -2.959 -8.354 1.00 85.19 99 SER A CA 1
ATOM 782 C C . SER A 1 99 ? 14.499 -3.767 -9.579 1.00 85.19 99 SER A C 1
ATOM 784 O O . SER A 1 99 ? 15.370 -3.335 -10.334 1.00 85.19 99 SER A O 1
ATOM 786 N N . SER A 1 100 ? 13.853 -4.910 -9.830 1.00 86.38 100 SER A N 1
ATOM 787 C CA . SER A 1 100 ? 14.132 -5.749 -11.005 1.00 86.38 100 SER A CA 1
ATOM 788 C C . SER A 1 100 ? 13.756 -5.057 -12.320 1.00 86.38 100 SER A C 1
ATOM 790 O O . SER A 1 100 ? 14.491 -5.153 -13.302 1.00 86.38 100 SER A O 1
ATOM 792 N N . MET A 1 101 ? 12.629 -4.338 -12.351 1.00 84.38 101 MET A N 1
ATOM 793 C CA . MET A 1 101 ? 12.218 -3.544 -13.515 1.00 84.38 101 MET A CA 1
ATOM 794 C C . MET A 1 101 ? 13.195 -2.403 -13.793 1.00 84.38 101 MET A C 1
ATOM 796 O O . MET A 1 101 ? 13.604 -2.231 -14.935 1.00 84.38 101 MET A O 1
ATOM 800 N N . MET A 1 102 ? 13.624 -1.669 -12.762 1.00 85.50 102 MET A N 1
ATOM 801 C CA . MET A 1 102 ? 14.610 -0.594 -12.903 1.00 85.50 102 MET A CA 1
ATOM 802 C C . MET A 1 102 ? 15.937 -1.103 -13.473 1.00 85.50 102 MET A C 1
ATOM 804 O O . MET A 1 102 ? 16.524 -0.441 -14.328 1.00 85.50 102 MET A O 1
ATOM 808 N N . GLU A 1 103 ? 16.393 -2.281 -13.041 1.00 88.94 103 GLU A N 1
ATOM 809 C CA . GLU A 1 103 ? 17.610 -2.892 -13.576 1.00 88.94 103 GLU A CA 1
ATOM 810 C C . GLU A 1 103 ? 17.453 -3.292 -15.050 1.00 88.94 103 GLU A C 1
ATOM 812 O O . GLU A 1 103 ? 18.343 -3.014 -15.854 1.00 88.94 103 GLU A O 1
ATOM 817 N N . MET A 1 104 ? 16.305 -3.859 -15.443 1.00 85.00 104 MET A N 1
ATOM 818 C CA . MET A 1 104 ? 16.012 -4.135 -16.857 1.00 85.00 104 MET A CA 1
ATOM 819 C C . MET A 1 104 ? 15.999 -2.849 -17.692 1.00 85.00 104 MET A C 1
ATOM 821 O O . MET A 1 104 ? 16.690 -2.784 -18.707 1.00 85.00 104 MET A O 1
ATOM 825 N N . THR A 1 105 ? 15.313 -1.797 -17.235 1.00 85.75 105 THR A N 1
ATOM 826 C CA . THR A 1 105 ? 15.287 -0.498 -17.924 1.00 85.75 105 THR A CA 1
ATOM 827 C C . THR A 1 105 ? 16.689 0.103 -18.051 1.00 85.75 105 THR A C 1
ATOM 829 O O . THR A 1 105 ? 17.040 0.649 -19.096 1.00 85.75 105 THR A O 1
ATOM 832 N N . ARG A 1 106 ? 17.530 -0.015 -17.013 1.00 89.25 106 ARG A N 1
ATOM 833 C CA . ARG A 1 106 ? 18.930 0.440 -17.047 1.00 89.25 106 ARG A CA 1
ATOM 834 C C . ARG A 1 106 ? 19.723 -0.287 -18.131 1.00 89.25 106 ARG A C 1
ATOM 836 O O . ARG A 1 106 ? 20.419 0.357 -18.915 1.00 89.25 106 ARG A O 1
ATOM 843 N N . ILE A 1 107 ? 19.589 -1.611 -18.195 1.00 90.25 107 ILE A N 1
ATOM 844 C CA . ILE A 1 107 ? 20.237 -2.443 -19.212 1.00 90.25 107 ILE A CA 1
ATOM 845 C C . ILE A 1 107 ? 19.761 -2.046 -20.619 1.00 90.25 107 ILE A C 1
ATOM 847 O O . ILE A 1 107 ? 20.589 -1.866 -21.513 1.00 90.25 107 ILE A O 1
ATOM 851 N N . GLU A 1 108 ? 18.454 -1.868 -20.824 1.00 86.12 108 GLU A N 1
ATOM 852 C CA . GLU A 1 108 ? 17.880 -1.453 -22.112 1.00 86.12 108 GLU A CA 1
ATOM 853 C C . GLU A 1 108 ? 18.391 -0.076 -22.557 1.00 86.12 108 GLU A C 1
ATOM 855 O O . GLU A 1 108 ? 18.805 0.089 -23.708 1.00 86.12 108 GLU A O 1
ATOM 860 N N . LEU A 1 109 ? 18.453 0.899 -21.643 1.00 89.56 109 LEU A N 1
ATOM 861 C CA . LEU A 1 109 ? 19.016 2.225 -21.914 1.00 89.56 109 LEU A CA 1
ATOM 862 C C . LEU A 1 109 ? 20.493 2.151 -22.325 1.00 89.56 109 LEU A C 1
ATOM 864 O O . LEU A 1 109 ? 20.907 2.828 -23.271 1.00 89.56 109 LEU A O 1
ATOM 868 N N . ASP A 1 110 ? 21.286 1.305 -21.667 1.00 89.69 110 ASP A N 1
ATOM 869 C CA . ASP A 1 110 ? 22.688 1.087 -22.029 1.00 89.69 110 ASP A CA 1
ATOM 870 C C . ASP A 1 110 ? 22.832 0.445 -23.417 1.00 89.69 110 ASP A C 1
ATOM 872 O O . ASP A 1 110 ? 23.715 0.835 -24.192 1.00 89.69 110 ASP A O 1
ATOM 876 N N . MET A 1 111 ? 21.964 -0.511 -23.767 1.00 88.31 111 MET A N 1
ATOM 877 C CA . MET A 1 111 ? 21.942 -1.110 -25.107 1.00 88.31 111 MET A CA 1
ATOM 878 C C . MET A 1 111 ? 21.566 -0.084 -26.176 1.00 88.31 111 MET A C 1
ATOM 880 O O . MET A 1 111 ? 22.256 0.008 -27.192 1.00 88.31 111 MET A O 1
ATOM 884 N N . LEU A 1 112 ? 20.535 0.731 -25.935 1.00 88.06 112 LEU A N 1
ATOM 885 C CA . LEU A 1 112 ? 20.132 1.810 -26.838 1.00 88.06 112 LEU A CA 1
ATOM 886 C C . LEU A 1 112 ? 21.263 2.820 -27.033 1.00 88.06 112 LEU A C 1
ATOM 888 O O . LEU A 1 112 ? 21.571 3.195 -28.165 1.00 88.06 112 LEU A O 1
ATOM 892 N N . ARG A 1 113 ? 21.951 3.209 -25.955 1.00 84.81 113 ARG A N 1
ATOM 893 C CA . ARG A 1 113 ? 23.098 4.120 -26.028 1.00 84.81 113 ARG A CA 1
ATOM 894 C C . ARG A 1 113 ? 24.231 3.534 -26.870 1.00 84.81 113 ARG A C 1
ATOM 896 O O . ARG A 1 113 ? 24.774 4.244 -27.719 1.00 84.81 113 ARG A O 1
ATOM 903 N N . LYS A 1 114 ? 24.579 2.257 -26.675 1.00 85.94 114 LYS A N 1
ATOM 904 C CA . LYS A 1 114 ? 25.603 1.552 -27.473 1.00 85.94 114 LYS A CA 1
ATOM 905 C C . LYS A 1 114 ? 25.189 1.397 -28.940 1.00 85.94 114 LYS A C 1
ATOM 907 O O . LYS A 1 114 ? 26.008 1.624 -29.833 1.00 85.94 114 LYS A O 1
ATOM 912 N N . GLY A 1 115 ? 23.924 1.066 -29.198 1.00 80.00 115 GLY A N 1
ATOM 913 C CA . GLY A 1 115 ? 23.353 0.983 -30.544 1.00 80.00 115 GLY A CA 1
ATOM 914 C C . GLY A 1 115 ? 23.394 2.329 -31.267 1.00 80.00 115 GLY A C 1
ATOM 915 O O . GLY A 1 115 ? 23.850 2.404 -32.405 1.00 80.00 115 GLY A O 1
ATOM 916 N N . MET A 1 116 ? 23.037 3.412 -30.574 1.00 73.62 116 MET A N 1
ATOM 917 C CA . MET A 1 116 ? 23.108 4.778 -31.096 1.00 73.62 116 MET A CA 1
ATOM 918 C C . MET A 1 116 ? 24.547 5.201 -31.426 1.00 73.62 116 MET A C 1
ATOM 920 O O . MET A 1 116 ? 24.784 5.770 -32.489 1.00 73.62 116 MET A O 1
ATOM 924 N N . HIS A 1 117 ? 25.526 4.874 -30.573 1.00 67.06 117 HIS A N 1
ATOM 925 C CA . HIS A 1 117 ? 26.946 5.124 -30.874 1.00 67.06 117 HIS A CA 1
ATOM 926 C C . HIS A 1 117 ? 27.421 4.326 -32.094 1.00 67.06 117 HIS A C 1
ATOM 928 O O . HIS A 1 117 ? 28.180 4.841 -32.913 1.00 67.06 117 HIS A O 1
ATOM 934 N N . SER A 1 118 ? 26.944 3.088 -32.242 1.00 6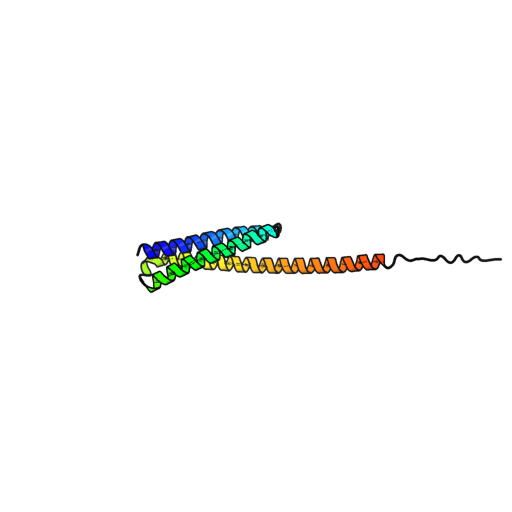8.19 118 SER A N 1
ATOM 935 C CA . SER A 1 118 ? 27.261 2.248 -33.397 1.00 68.19 118 SER A CA 1
ATOM 936 C C . SER A 1 118 ? 26.679 2.840 -34.687 1.00 68.19 118 SER A C 1
ATOM 938 O O . SER A 1 118 ? 27.402 2.962 -35.672 1.00 68.19 118 SER A O 1
ATOM 940 N N . LEU A 1 119 ? 25.422 3.304 -34.676 1.00 65.25 119 LEU A N 1
ATOM 941 C CA . LEU A 1 119 ? 24.799 3.985 -35.820 1.00 65.25 119 LEU A CA 1
ATOM 942 C C . LEU A 1 119 ? 25.509 5.298 -36.193 1.00 65.25 119 LEU A C 1
ATOM 944 O O . LEU A 1 119 ? 25.740 5.560 -37.375 1.00 65.25 119 LEU A O 1
ATOM 948 N N . ALA A 1 120 ? 25.883 6.105 -35.195 1.00 61.50 120 ALA A N 1
ATOM 949 C CA . ALA A 1 120 ? 26.606 7.359 -35.405 1.00 61.50 120 ALA A CA 1
ATOM 950 C C . ALA A 1 120 ? 28.006 7.123 -36.006 1.00 61.50 120 ALA A C 1
ATOM 952 O O . ALA A 1 120 ? 28.425 7.846 -36.909 1.00 61.50 120 ALA A O 1
ATOM 953 N N . GLY A 1 121 ? 28.705 6.068 -35.568 1.00 56.78 121 GLY A N 1
ATOM 954 C CA . GLY A 1 121 ? 29.989 5.653 -36.141 1.00 56.78 121 GLY A CA 1
ATOM 955 C C . GLY A 1 121 ? 29.886 5.104 -37.570 1.00 56.78 121 GLY A C 1
ATOM 956 O O . GLY A 1 121 ? 30.822 5.266 -38.352 1.00 56.78 121 GLY A O 1
ATOM 957 N N . TYR A 1 122 ? 28.746 4.507 -37.941 1.00 53.94 122 TYR A N 1
ATOM 958 C CA . TYR A 1 122 ? 28.470 4.098 -39.324 1.00 53.94 122 TYR A CA 1
ATOM 959 C C . TYR A 1 122 ? 28.267 5.305 -40.256 1.00 53.94 122 TYR A C 1
ATOM 961 O O . TYR A 1 122 ? 28.759 5.283 -41.381 1.00 53.94 122 TYR A O 1
ATOM 969 N N . HIS A 1 123 ? 27.624 6.384 -39.793 1.00 50.59 123 HIS A N 1
ATOM 970 C CA . HIS A 1 123 ? 27.448 7.607 -40.595 1.00 50.59 123 HIS A CA 1
ATOM 971 C C . HIS A 1 123 ? 28.731 8.442 -40.746 1.00 50.59 123 HIS A C 1
ATOM 973 O O . HIS A 1 123 ? 28.857 9.194 -41.709 1.00 50.59 123 HIS A O 1
ATOM 979 N N . SER A 1 124 ? 29.717 8.298 -39.852 1.00 48.91 124 SER A N 1
ATOM 980 C CA . SER A 1 124 ? 30.999 9.013 -39.976 1.00 48.91 124 SER A CA 1
ATOM 981 C C . SER A 1 124 ? 32.000 8.348 -40.934 1.00 48.91 124 SER A C 1
ATOM 983 O O . SER A 1 124 ? 33.102 8.870 -41.109 1.00 48.91 124 SER A O 1
ATOM 985 N N . LYS A 1 125 ? 31.676 7.181 -41.513 1.00 48.72 125 LYS A N 1
ATOM 986 C CA . LYS A 1 125 ? 32.568 6.419 -42.407 1.00 48.72 125 LYS A CA 1
ATOM 987 C C . LYS A 1 125 ? 31.939 6.114 -43.770 1.00 48.72 125 LYS A C 1
ATOM 989 O O . LYS A 1 125 ? 32.336 5.157 -44.431 1.00 48.72 125 LYS A O 1
ATOM 994 N N . THR A 1 126 ? 31.005 6.938 -44.235 1.00 46.81 126 THR A N 1
ATOM 995 C CA . THR A 1 126 ? 30.682 7.012 -45.668 1.00 46.81 126 THR A CA 1
ATOM 996 C C . THR A 1 126 ? 31.791 7.802 -46.364 1.00 46.81 126 THR A C 1
ATOM 998 O O . THR A 1 126 ? 31.859 9.023 -46.301 1.00 46.81 126 THR A O 1
ATOM 1001 N N . ILE A 1 127 ? 32.729 7.042 -46.918 1.00 48.59 127 ILE A N 1
ATOM 1002 C CA . ILE A 1 127 ? 33.993 7.441 -47.536 1.00 48.59 127 ILE A CA 1
ATOM 1003 C C . ILE A 1 127 ? 33.744 8.306 -48.788 1.00 48.59 127 ILE A C 1
ATOM 1005 O O . ILE A 1 127 ? 33.145 7.821 -49.748 1.00 48.59 127 ILE A O 1
ATOM 1009 N N . GLU A 1 128 ? 34.285 9.530 -48.848 1.00 47.53 128 GLU A N 1
ATOM 1010 C CA . GLU A 1 128 ? 34.655 10.137 -50.137 1.00 47.53 128 GLU A CA 1
ATOM 1011 C C . GLU A 1 128 ? 35.856 9.358 -50.687 1.00 47.53 128 GLU A C 1
ATOM 1013 O O . GLU A 1 128 ? 37.020 9.655 -50.414 1.00 47.53 128 GLU A O 1
ATOM 1018 N N . SER A 1 129 ? 35.569 8.293 -51.435 1.00 46.81 129 SER A N 1
ATOM 1019 C CA . SER A 1 129 ? 36.573 7.581 -52.217 1.00 46.81 129 SER A CA 1
ATOM 1020 C C . SER A 1 129 ? 36.774 8.408 -53.475 1.00 46.81 129 SER A C 1
ATOM 1022 O O . SER A 1 129 ? 36.078 8.241 -54.474 1.00 46.81 129 SER A O 1
ATOM 1024 N N . THR A 1 130 ? 37.695 9.364 -53.409 1.00 45.66 130 THR A N 1
ATOM 1025 C CA . THR A 1 130 ? 38.235 10.003 -54.604 1.00 45.66 130 THR A CA 1
ATOM 1026 C C . THR A 1 130 ? 39.004 8.937 -55.381 1.00 45.66 130 THR A C 1
ATOM 1028 O O . THR A 1 130 ? 40.152 8.609 -55.092 1.00 45.66 130 THR A O 1
ATOM 1031 N N . GLY A 1 131 ? 38.319 8.321 -56.345 1.00 45.06 131 GLY A N 1
ATOM 1032 C CA . GLY A 1 131 ? 38.913 7.384 -57.284 1.00 45.06 131 GLY A CA 1
ATOM 1033 C C . GLY A 1 131 ? 40.031 8.067 -58.068 1.00 45.06 131 GLY A C 1
ATOM 1034 O O . GLY A 1 131 ? 39.775 8.903 -58.932 1.00 45.06 131 GLY A O 1
ATOM 1035 N N . SER A 1 132 ? 41.278 7.702 -57.779 1.00 49.66 132 SER A N 1
ATOM 1036 C CA . SER A 1 132 ? 42.410 8.020 -58.645 1.00 49.66 132 SER A CA 1
ATOM 1037 C C . SER A 1 132 ? 42.366 7.086 -59.854 1.00 49.66 132 SER A C 1
ATOM 1039 O O . SER A 1 132 ? 42.636 5.889 -59.747 1.00 49.66 132 SER A O 1
ATOM 1041 N N . ILE A 1 133 ? 41.983 7.624 -61.013 1.00 53.88 133 ILE A N 1
ATOM 1042 C CA . ILE A 1 133 ? 42.119 6.939 -62.300 1.00 53.88 133 ILE A CA 1
ATOM 1043 C C . ILE A 1 133 ? 43.605 6.962 -62.667 1.00 53.88 133 ILE A C 1
ATOM 1045 O O . ILE A 1 133 ? 44.123 7.978 -63.129 1.00 53.88 133 ILE A O 1
ATOM 1049 N N . ILE A 1 134 ? 44.294 5.834 -62.498 1.00 54.88 134 ILE A N 1
ATOM 1050 C CA . ILE A 1 134 ? 45.634 5.639 -63.057 1.00 54.88 134 ILE A CA 1
ATOM 1051 C C . ILE A 1 134 ? 45.469 5.433 -64.569 1.00 54.88 134 ILE A C 1
ATOM 1053 O O . ILE A 1 134 ? 45.085 4.356 -65.021 1.00 54.88 134 ILE A O 1
ATOM 1057 N N . ARG A 1 135 ? 45.738 6.472 -65.368 1.00 48.34 135 ARG A N 1
ATOM 1058 C CA . ARG A 1 135 ? 45.937 6.316 -66.816 1.00 48.34 135 ARG A CA 1
ATOM 1059 C C . ARG A 1 135 ? 47.364 5.826 -67.054 1.00 48.34 135 ARG A C 1
ATOM 1061 O O . ARG A 1 135 ? 48.315 6.572 -66.847 1.00 48.34 135 ARG A O 1
ATOM 1068 N N . SER A 1 136 ? 47.502 4.572 -67.473 1.00 43.91 136 SER A N 1
ATOM 1069 C CA . SER A 1 136 ? 48.736 4.059 -68.070 1.00 43.91 136 SER A CA 1
ATOM 1070 C C . SER A 1 136 ? 48.803 4.549 -69.518 1.00 43.91 136 SER A C 1
ATOM 1072 O O . SER A 1 136 ? 47.921 4.231 -70.315 1.00 43.91 136 SER A O 1
ATOM 1074 N N . SER A 1 137 ? 49.810 5.362 -69.834 1.00 47.22 137 SER A N 1
ATOM 1075 C CA . SER A 1 137 ? 50.178 5.696 -71.212 1.00 47.22 137 SER A CA 1
ATOM 1076 C C . SER A 1 137 ? 51.302 4.757 -71.648 1.00 47.22 137 SER A C 1
ATOM 1078 O O . SER A 1 137 ? 52.322 4.683 -70.961 1.00 47.22 137 SER A O 1
ATOM 1080 N N . TYR A 1 138 ? 51.080 4.043 -72.753 1.00 45.62 138 TYR A N 1
ATOM 1081 C CA . TYR A 1 138 ? 52.125 3.417 -73.569 1.00 45.62 138 TYR A CA 1
ATOM 1082 C C . TYR A 1 138 ? 52.755 4.456 -74.497 1.00 45.62 138 TYR A C 1
ATOM 1084 O O . TYR A 1 138 ? 52.016 5.380 -74.914 1.00 45.62 138 TYR A O 1
#

Sequence (138 aa):
MEDCKHLVEKSIECYKAMLLHAQEFSLAISDRTIAADDFLKHNDRLKALQQEIETADAELMTTLNNKADLFALDGLLEMRSSMIKELQDHNDSMLARLSSMMEMTRIELDMLRKGMHSLAGYHSKTIESTGSIIRSSY

Foldseek 3Di:
DVVLQVLLVQLLVLLVVLLVLLVVLLVCVVVVPDDPVNNVVSVVVNVVSVVSNVVSVVVNVVVCVPPPPCVVCVVSVVSSVVSVVSSVVSVVSVVVSVVVVVVVVVVVVVVVVVVVVVVVVVVVPPDPPPDDDDDDDD